Protein AF-A0A6B3F5R1-F1 (afdb_monomer_lite)

Foldseek 3Di:
DDAAPPDFADADPRHTDDRDPQRRVLRCVQVVQQVVCVVVVHDGDHRHGDWDKDWAQPDQQDIWIATDPVRHTDDTGNVSVD

pLDDT: mean 95.31, std 3.33, range [83.69, 98.56]

Secondary structure (DSSP, 8-state):
---GGG---B-STTPBPPSSHHHHHHHHHHHHHHHHHHHHTPPPPPP-----EEEEE-GGG-EEEEETTTTEEEEEETGGG-

Structure (mmCIF, N/CA/C/O backbone):
data_AF-A0A6B3F5R1-F1
#
_entry.id   AF-A0A6B3F5R1-F1
#
loop_
_atom_site.group_PDB
_atom_site.id
_atom_site.type_symbol
_atom_site.label_atom_id
_atom_site.label_alt_id
_atom_site.label_comp_id
_atom_site.label_asym_id
_atom_site.label_entity_id
_atom_site.label_seq_id
_atom_site.pdbx_PDB_ins_code
_atom_site.Cartn_x
_atom_site.Cartn_y
_atom_site.Cartn_z
_atom_site.occupancy
_atom_site.B_iso_or_equiv
_atom_site.auth_seq_id
_atom_site.auth_comp_id
_atom_site.auth_asym_id
_atom_site.auth_atom_id
_atom_site.pdbx_PDB_model_num
ATOM 1 N N . TYR A 1 1 ? -15.265 -1.016 9.372 1.00 92.62 1 TYR A N 1
ATOM 2 C CA . TYR A 1 1 ? -13.938 -1.453 8.892 1.00 92.62 1 TYR A CA 1
ATOM 3 C C . TYR A 1 1 ? -14.038 -1.833 7.428 1.00 92.62 1 TYR A C 1
ATOM 5 O O . TYR A 1 1 ? -15.084 -2.328 7.029 1.00 92.62 1 TYR A O 1
ATOM 13 N N . ALA A 1 2 ? -12.987 -1.595 6.649 1.00 96.00 2 ALA A N 1
ATOM 14 C CA . ALA A 1 2 ? -12.870 -2.010 5.252 1.00 96.00 2 ALA A CA 1
ATOM 15 C C . ALA A 1 2 ? -11.401 -2.354 4.968 1.00 96.00 2 ALA A C 1
ATOM 17 O O . ALA A 1 2 ? -10.513 -1.795 5.612 1.00 96.00 2 ALA A O 1
ATOM 18 N N . ALA A 1 3 ? -11.151 -3.269 4.035 1.00 96.88 3 ALA A N 1
ATOM 19 C CA . ALA A 1 3 ? -9.807 -3.672 3.630 1.00 96.88 3 ALA A CA 1
ATOM 20 C C . ALA A 1 3 ? -9.796 -4.127 2.166 1.00 96.88 3 ALA A C 1
ATOM 22 O O . ALA A 1 3 ? -10.853 -4.304 1.563 1.00 96.88 3 ALA A O 1
ATOM 23 N N . GLY A 1 4 ? -8.600 -4.335 1.616 1.00 95.81 4 GLY A N 1
ATOM 24 C CA . GLY A 1 4 ? -8.436 -4.733 0.221 1.00 95.81 4 GLY A CA 1
ATOM 25 C C . GLY A 1 4 ? -8.940 -3.671 -0.751 1.00 95.81 4 GLY A C 1
ATOM 26 O O . GLY A 1 4 ? -8.932 -2.479 -0.443 1.00 95.81 4 GLY A O 1
ATOM 27 N N . ASP A 1 5 ? -9.410 -4.120 -1.910 1.00 97.12 5 ASP A N 1
ATOM 28 C CA . ASP A 1 5 ? -9.744 -3.243 -3.037 1.00 97.12 5 ASP A CA 1
ATOM 29 C C . ASP A 1 5 ? -10.979 -2.359 -2.803 1.00 97.12 5 ASP A C 1
ATOM 31 O O . ASP A 1 5 ? -11.248 -1.454 -3.592 1.00 97.12 5 ASP A O 1
ATOM 35 N N . THR A 1 6 ? -11.724 -2.591 -1.718 1.00 95.75 6 THR A N 1
ATOM 36 C CA . THR A 1 6 ? -12.904 -1.798 -1.342 1.00 95.75 6 THR A CA 1
ATOM 37 C C . THR A 1 6 ? -12.587 -0.656 -0.374 1.00 95.75 6 THR A C 1
ATOM 39 O O . THR A 1 6 ? -13.498 0.069 0.022 1.00 95.75 6 THR A O 1
ATOM 42 N N . ALA A 1 7 ? -11.342 -0.527 0.096 1.00 96.19 7 ALA A N 1
ATOM 43 C CA . ALA A 1 7 ? -10.955 0.462 1.100 1.00 96.19 7 ALA A CA 1
ATOM 44 C C . ALA A 1 7 ? -10.272 1.690 0.482 1.00 96.19 7 ALA A C 1
ATOM 46 O O . ALA A 1 7 ? -9.536 1.585 -0.491 1.00 96.19 7 ALA A O 1
ATOM 47 N N . ALA A 1 8 ? -10.477 2.846 1.113 1.00 95.75 8 ALA A N 1
ATOM 48 C CA . ALA A 1 8 ? -9.895 4.131 0.734 1.00 95.75 8 ALA A CA 1
ATOM 49 C C . ALA A 1 8 ? -9.307 4.827 1.977 1.00 95.75 8 ALA A C 1
ATOM 51 O O . ALA A 1 8 ? -9.805 5.856 2.424 1.00 95.75 8 ALA A O 1
ATOM 52 N N . ALA A 1 9 ? -8.300 4.207 2.598 1.00 95.56 9 ALA A N 1
ATOM 53 C CA . ALA A 1 9 ? -7.580 4.794 3.730 1.00 95.56 9 ALA A CA 1
ATOM 54 C C . ALA A 1 9 ? -6.519 5.800 3.253 1.00 95.56 9 ALA A C 1
ATOM 56 O O . ALA A 1 9 ? -5.935 5.617 2.184 1.00 95.56 9 ALA A O 1
ATOM 57 N N . GLU A 1 10 ? -6.240 6.825 4.061 1.00 94.62 10 GLU A N 1
ATOM 58 C CA . GLU A 1 10 ? -5.113 7.735 3.841 1.00 94.62 10 GLU A CA 1
ATOM 59 C C . GLU A 1 10 ? -3.788 6.987 4.043 1.00 94.62 10 GLU A C 1
ATOM 61 O O . GLU A 1 10 ? -3.590 6.307 5.050 1.00 94.62 10 GLU A O 1
ATOM 66 N N . ALA A 1 11 ? -2.892 7.096 3.067 1.00 93.06 11 ALA A N 1
ATOM 67 C CA . ALA A 1 11 ? -1.595 6.431 3.024 1.00 93.06 11 ALA A CA 1
ATOM 68 C C . ALA A 1 11 ? -0.414 7.416 3.167 1.00 93.06 11 ALA A C 1
ATOM 70 O O . ALA A 1 11 ? 0.726 7.062 2.872 1.00 93.06 11 ALA A O 1
ATOM 71 N N . GLY A 1 12 ? -0.696 8.632 3.648 1.00 88.06 12 GLY A N 1
ATOM 72 C CA . GLY A 1 12 ? 0.263 9.720 3.840 1.00 88.06 12 GLY A CA 1
ATOM 73 C C . GLY A 1 12 ? 0.241 10.747 2.708 1.00 88.06 12 GLY A C 1
ATOM 74 O O . GLY A 1 12 ? -0.153 10.442 1.585 1.00 88.06 12 GLY A O 1
ATOM 75 N N . GLU A 1 13 ? 0.653 11.979 3.023 1.00 85.81 13 GLU A N 1
ATOM 76 C CA . GLU A 1 13 ? 0.828 13.083 2.058 1.00 85.81 13 GLU A CA 1
ATOM 77 C C . GLU A 1 13 ? -0.423 13.380 1.202 1.00 85.81 13 GLU A C 1
ATOM 79 O O . GLU A 1 13 ? -0.329 13.845 0.071 1.00 85.81 13 GLU A O 1
ATOM 84 N N . GLY A 1 14 ? -1.621 13.117 1.739 1.00 90.88 14 GLY A N 1
ATOM 85 C CA . GLY A 1 14 ? -2.889 13.309 1.026 1.00 90.88 14 GLY A CA 1
ATOM 86 C C . GLY A 1 14 ? -3.219 12.221 -0.003 1.00 90.88 14 GLY A C 1
ATOM 87 O O . GLY A 1 14 ? -4.240 12.317 -0.688 1.00 90.88 14 GLY A O 1
ATOM 88 N N . HIS A 1 15 ? -2.403 11.172 -0.109 1.00 93.25 15 HIS A N 1
ATOM 89 C CA . HIS A 1 15 ? -2.675 10.039 -0.982 1.00 93.25 15 HIS A CA 1
ATOM 90 C C . HIS A 1 15 ? -3.580 9.012 -0.307 1.00 93.25 15 HIS A C 1
ATOM 92 O O . HIS A 1 15 ? -3.447 8.705 0.877 1.00 93.25 15 HIS A O 1
ATOM 98 N N . LEU A 1 16 ? -4.483 8.427 -1.091 1.00 95.25 16 LEU A N 1
ATOM 99 C CA . LEU A 1 16 ? -5.232 7.244 -0.688 1.00 95.25 16 LEU A CA 1
ATOM 100 C C . LEU A 1 16 ? -4.477 5.981 -1.095 1.00 95.25 16 LEU A C 1
ATOM 102 O O . LEU A 1 16 ? -3.738 5.965 -2.081 1.00 95.25 16 LEU A O 1
ATOM 106 N N . VAL A 1 17 ? -4.711 4.902 -0.357 1.00 95.00 17 VAL A N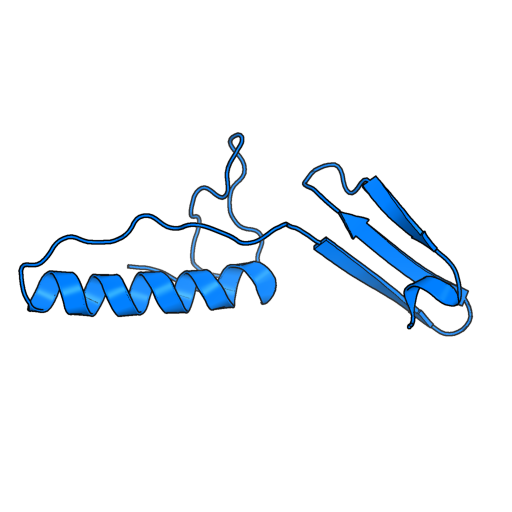 1
ATOM 107 C CA . VAL A 1 17 ? -4.249 3.563 -0.730 1.00 95.00 17 VAL A CA 1
ATOM 108 C C . VAL A 1 17 ? -4.624 3.222 -2.178 1.00 95.00 17 VAL A C 1
ATOM 110 O O . VAL A 1 17 ? -5.764 3.366 -2.610 1.00 95.00 17 VAL A O 1
ATOM 113 N N . MET A 1 18 ? -3.645 2.723 -2.925 1.00 93.56 18 MET A N 1
ATOM 114 C CA . MET A 1 18 ? -3.854 2.096 -4.233 1.00 93.56 18 MET A CA 1
ATOM 115 C C . MET A 1 18 ? -4.376 0.669 -4.066 1.00 93.5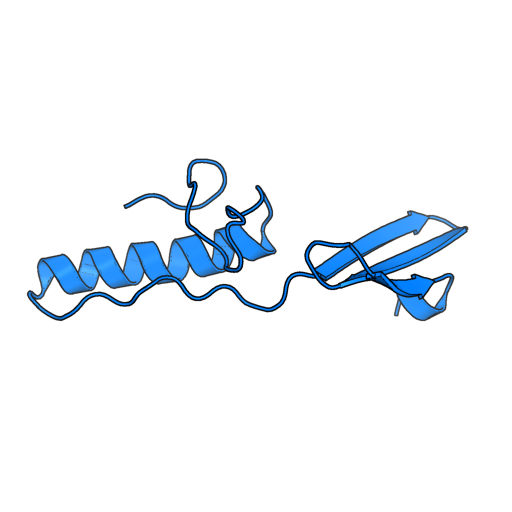6 18 MET A C 1
ATOM 117 O O . MET A 1 18 ? -3.970 -0.022 -3.130 1.00 93.56 18 MET A O 1
ATOM 121 N N . GLN A 1 19 ? -5.187 0.207 -5.020 1.00 94.25 19 GLN A N 1
ATOM 122 C CA . GLN A 1 19 ? -5.615 -1.191 -5.124 1.00 94.25 19 GLN A CA 1
ATOM 123 C C . GLN A 1 19 ? -4.416 -2.071 -5.492 1.00 94.25 19 GLN A C 1
ATOM 125 O O . GLN A 1 19 ? -4.046 -2.223 -6.656 1.00 94.25 19 GLN A O 1
ATOM 130 N N . SER A 1 20 ? -3.734 -2.573 -4.469 1.00 93.25 20 SER A N 1
ATOM 131 C CA . SER A 1 20 ? -2.559 -3.425 -4.599 1.00 93.25 20 SER A CA 1
ATOM 132 C C . SER A 1 20 ? -2.441 -4.330 -3.382 1.00 93.25 20 SER A C 1
ATOM 134 O O . SER A 1 20 ? -2.822 -3.951 -2.274 1.00 93.25 20 SER A O 1
ATOM 136 N N . CYS A 1 21 ? -1.827 -5.503 -3.548 1.00 93.50 21 CYS A N 1
ATOM 137 C CA . CYS A 1 21 ? -1.519 -6.383 -2.419 1.00 93.50 21 CYS A CA 1
ATOM 138 C C . CYS A 1 21 ? -0.691 -5.663 -1.340 1.00 93.50 21 CYS A C 1
ATOM 140 O O . CYS A 1 21 ? -0.909 -5.877 -0.149 1.00 93.50 21 CYS A O 1
ATOM 142 N N . GLN A 1 22 ? 0.217 -4.770 -1.753 1.00 94.00 22 GLN A N 1
ATOM 143 C CA . GLN A 1 22 ? 1.073 -4.000 -0.851 1.00 94.00 22 GLN A CA 1
ATOM 144 C C . GLN A 1 22 ? 0.275 -3.134 0.131 1.00 94.00 22 GLN A C 1
ATOM 146 O O . GLN A 1 22 ? 0.679 -3.024 1.286 1.00 94.00 22 GLN A O 1
ATOM 151 N N . HIS A 1 23 ? -0.863 -2.568 -0.280 1.00 94.94 23 HIS A N 1
ATOM 152 C CA . HIS A 1 23 ? -1.754 -1.852 0.637 1.00 94.94 23 HIS A CA 1
ATOM 153 C C . HIS A 1 23 ? -2.832 -2.758 1.239 1.00 94.94 23 HIS A C 1
ATOM 155 O O . HIS A 1 23 ? -3.156 -2.627 2.418 1.00 94.94 23 HIS A O 1
ATOM 161 N N . ALA A 1 24 ? -3.363 -3.713 0.476 1.00 95.69 24 ALA A N 1
ATOM 162 C CA . ALA A 1 24 ? -4.420 -4.617 0.922 1.00 95.69 24 ALA A CA 1
ATOM 163 C C . ALA A 1 24 ? -4.010 -5.457 2.142 1.00 95.69 24 ALA A C 1
ATOM 165 O O . ALA A 1 24 ? -4.807 -5.625 3.066 1.00 95.69 24 ALA A O 1
ATOM 166 N N . VAL A 1 25 ? -2.769 -5.954 2.174 1.00 95.69 25 VAL A N 1
ATOM 167 C CA . VAL A 1 25 ? -2.249 -6.771 3.282 1.00 95.69 25 VAL A CA 1
ATOM 168 C C . VAL A 1 25 ? -2.219 -5.996 4.607 1.00 95.69 25 VAL A C 1
ATOM 170 O O . VAL A 1 25 ? -2.845 -6.459 5.568 1.00 95.69 25 VAL A O 1
ATOM 173 N N . PRO A 1 26 ? -1.559 -4.822 4.716 1.00 95.75 26 PRO A N 1
ATOM 174 C CA . PRO A 1 26 ? -1.609 -4.049 5.949 1.00 95.75 26 PRO A CA 1
ATOM 175 C C . PRO A 1 26 ? -3.034 -3.572 6.256 1.00 95.75 26 PRO A C 1
ATOM 177 O O . PRO A 1 26 ? -3.436 -3.655 7.413 1.00 95.75 26 PRO A O 1
ATOM 180 N N . LEU A 1 27 ? -3.843 -3.181 5.261 1.00 97.25 27 LEU A N 1
ATOM 181 C CA . LEU A 1 27 ? -5.254 -2.834 5.490 1.00 97.25 27 LEU A CA 1
ATOM 182 C C . LEU A 1 27 ? -6.006 -3.960 6.207 1.00 97.25 27 LEU A C 1
ATOM 184 O O . LEU A 1 27 ? -6.670 -3.709 7.210 1.00 97.25 27 LEU A O 1
ATOM 188 N N . GLY A 1 28 ? -5.861 -5.204 5.743 1.00 97.12 28 GLY A N 1
ATOM 189 C CA . GLY A 1 28 ? -6.464 -6.373 6.384 1.00 97.12 28 GLY A CA 1
ATOM 190 C C . GLY A 1 28 ? -5.974 -6.574 7.819 1.00 97.12 28 GLY A C 1
ATOM 191 O O . GLY A 1 28 ? -6.785 -6.787 8.722 1.00 97.12 28 GLY A O 1
ATOM 192 N N . LYS A 1 29 ? -4.663 -6.432 8.052 1.00 96.88 29 LYS A N 1
ATOM 193 C CA . LYS A 1 29 ? -4.055 -6.538 9.388 1.00 96.88 29 LYS A CA 1
ATOM 194 C C . LYS A 1 29 ? -4.638 -5.511 10.365 1.00 96.88 29 LYS A C 1
ATOM 196 O O . LYS A 1 29 ? -5.069 -5.888 11.454 1.00 96.88 29 LYS A O 1
ATOM 201 N N . PHE A 1 30 ? -4.660 -4.232 9.990 1.00 97.69 30 PHE A N 1
ATOM 202 C CA . PHE A 1 30 ? -5.159 -3.157 10.855 1.00 97.69 30 PHE A CA 1
ATOM 203 C C . PHE A 1 30 ? -6.679 -3.222 11.027 1.00 97.69 30 PHE A C 1
ATOM 205 O O . PHE A 1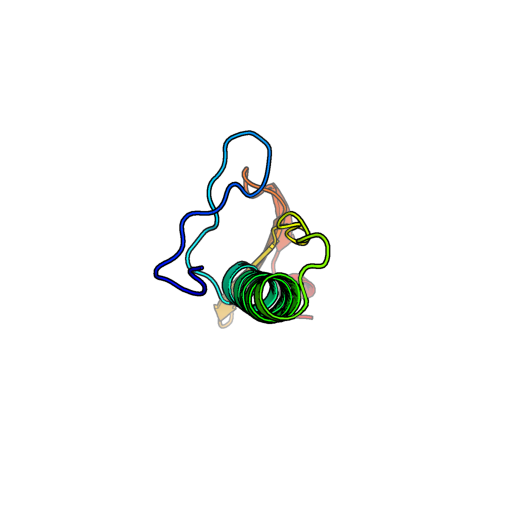 30 ? -7.171 -3.073 12.143 1.00 97.69 30 PHE A O 1
ATOM 212 N N . ALA A 1 31 ? -7.431 -3.520 9.962 1.00 97.75 31 ALA A N 1
ATOM 213 C CA . ALA A 1 31 ? -8.878 -3.696 10.047 1.00 97.75 31 ALA A CA 1
ATOM 214 C C . ALA A 1 31 ? -9.252 -4.843 10.998 1.00 97.75 31 ALA A C 1
ATOM 216 O O . ALA A 1 31 ? -10.083 -4.649 11.882 1.00 97.75 31 ALA A O 1
ATOM 217 N N . GLY A 1 32 ? -8.613 -6.010 10.863 1.00 98.00 32 GLY A N 1
ATOM 218 C CA . GLY A 1 32 ? -8.857 -7.163 11.733 1.00 98.00 32 GLY A CA 1
ATOM 219 C C . GLY A 1 32 ? -8.471 -6.898 13.189 1.00 98.00 32 GLY A C 1
ATOM 220 O O . GLY A 1 32 ? -9.256 -7.189 14.092 1.00 98.00 32 GLY A O 1
ATOM 221 N N . HIS A 1 33 ? -7.304 -6.286 13.421 1.00 98.12 33 HIS A N 1
ATOM 222 C CA . HIS A 1 33 ? -6.896 -5.868 14.763 1.00 98.12 33 HIS A CA 1
ATOM 223 C C . HIS A 1 33 ? -7.924 -4.918 15.392 1.00 98.12 33 HIS A C 1
ATOM 225 O O . HIS A 1 33 ? -8.356 -5.145 16.519 1.00 98.12 33 HIS A O 1
ATOM 231 N N . ASN A 1 34 ? -8.367 -3.894 14.658 1.00 98.38 34 ASN A N 1
ATOM 232 C CA . ASN A 1 34 ? -9.270 -2.886 15.204 1.00 98.38 34 ASN A CA 1
ATOM 233 C C . ASN A 1 34 ? -10.687 -3.417 15.455 1.00 98.38 34 ASN A C 1
ATOM 235 O O . ASN A 1 34 ? -11.320 -2.976 16.412 1.00 98.38 34 ASN A O 1
ATOM 239 N N . VAL A 1 35 ? -11.169 -4.385 14.662 1.00 98.38 35 VAL A N 1
ATOM 240 C CA . VAL A 1 35 ? -12.409 -5.121 14.979 1.00 98.38 35 VAL A CA 1
ATOM 241 C C . VAL A 1 35 ? -12.284 -5.790 16.349 1.00 98.38 35 VAL A C 1
ATOM 243 O O . VAL A 1 35 ? -13.159 -5.620 17.195 1.00 98.38 35 VAL A O 1
ATOM 246 N N . ALA A 1 36 ? -11.191 -6.523 16.588 1.00 98.50 36 ALA A N 1
ATOM 247 C CA . ALA A 1 36 ? -10.960 -7.196 17.865 1.00 98.50 36 ALA A CA 1
ATOM 248 C C . ALA A 1 36 ? -10.792 -6.197 19.023 1.00 98.50 36 ALA A C 1
ATOM 250 O O . ALA A 1 36 ? -11.373 -6.397 20.088 1.00 98.50 36 ALA A O 1
ATOM 251 N N . ALA A 1 37 ? -10.065 -5.098 18.806 1.00 98.50 37 ALA A N 1
ATOM 252 C CA . ALA A 1 37 ? -9.900 -4.036 19.795 1.00 98.50 37 ALA A CA 1
ATOM 253 C C . ALA A 1 37 ? -11.248 -3.417 20.199 1.00 98.50 37 ALA A C 1
ATOM 255 O O . ALA A 1 37 ? -11.530 -3.272 21.388 1.00 98.50 37 ALA A O 1
ATOM 256 N N . GLY A 1 38 ? -12.120 -3.153 19.218 1.00 98.31 38 GLY A N 1
ATOM 257 C CA . GLY A 1 38 ? -13.480 -2.671 19.453 1.00 98.31 38 GLY A CA 1
ATOM 258 C C . GLY A 1 38 ? -14.330 -3.641 20.280 1.00 98.31 38 GLY A C 1
ATOM 259 O O . GLY A 1 38 ? -15.063 -3.199 21.160 1.00 98.31 38 GLY A O 1
ATOM 260 N N . LEU A 1 39 ? -14.197 -4.954 20.056 1.00 98.38 39 LEU A N 1
ATOM 261 C CA . LEU A 1 39 ? -14.885 -5.978 20.857 1.00 98.38 39 LEU A CA 1
ATOM 262 C C . LEU A 1 39 ? -14.363 -6.060 22.300 1.00 98.38 39 LEU A C 1
ATOM 264 O O . LEU A 1 39 ? -15.134 -6.347 23.212 1.00 98.38 39 LEU A O 1
ATOM 268 N N . LEU A 1 40 ? -13.067 -5.821 22.506 1.00 98.56 40 LEU A N 1
ATOM 269 C CA . LEU A 1 40 ? -12.415 -5.867 23.819 1.00 98.56 40 LEU A CA 1
ATOM 270 C C . LEU A 1 40 ? -12.479 -4.534 24.583 1.00 98.56 40 LEU A C 1
ATOM 272 O O . LEU A 1 40 ? -12.075 -4.486 25.743 1.00 98.56 40 LEU A O 1
ATOM 276 N N . GLY A 1 41 ? -12.963 -3.458 23.955 1.00 98.31 41 GLY A N 1
ATOM 277 C CA . GLY A 1 41 ? -13.003 -2.121 24.553 1.00 98.31 41 GLY A CA 1
ATOM 278 C C . GLY A 1 41 ? -11.623 -1.482 24.745 1.00 98.31 41 GLY A C 1
ATOM 279 O O . GLY A 1 41 ? -11.471 -0.624 25.612 1.00 98.31 41 GLY A O 1
ATOM 280 N N . VAL A 1 42 ? -10.620 -1.902 23.968 1.00 98.50 42 VAL A N 1
ATOM 281 C CA . VAL A 1 42 ? -9.262 -1.332 23.991 1.00 98.50 42 VAL A CA 1
ATOM 282 C C . VAL A 1 42 ? -9.043 -0.384 22.810 1.00 98.50 42 VAL A C 1
ATOM 284 O O . VAL A 1 42 ? -9.833 -0.343 21.865 1.00 98.50 42 VAL A O 1
ATOM 287 N N . GLU A 1 43 ? -7.973 0.408 22.874 1.00 98.31 43 GLU A N 1
ATOM 288 C CA . GLU A 1 43 ? -7.644 1.403 21.852 1.00 98.31 43 GLU A CA 1
ATOM 289 C C . GLU A 1 43 ? -7.390 0.766 20.474 1.00 98.31 43 GLU A C 1
ATOM 291 O O . GLU A 1 43 ? -6.792 -0.304 20.358 1.00 98.31 43 GLU A O 1
ATOM 296 N N . GLN A 1 44 ? -7.856 1.439 19.419 1.00 98.00 44 GLN A N 1
ATOM 297 C CA . GLN A 1 44 ? -7.644 1.035 18.029 1.00 98.00 44 GLN A CA 1
ATOM 298 C C . GLN A 1 44 ? -6.369 1.669 17.473 1.00 98.00 44 GLN A C 1
ATOM 300 O O . GLN A 1 44 ? -6.048 2.814 17.780 1.00 98.00 44 GLN A O 1
ATOM 305 N N . MET A 1 45 ? -5.676 0.955 16.590 1.00 96.50 45 MET A N 1
ATOM 306 C CA . MET A 1 45 ? -4.463 1.455 15.952 1.00 96.50 45 MET A CA 1
ATOM 307 C C . MET A 1 45 ? -4.774 2.201 14.646 1.00 96.50 45 MET A C 1
ATOM 309 O O . MET A 1 45 ? -5.547 1.690 13.823 1.00 96.50 45 MET A O 1
ATOM 313 N N . PRO A 1 46 ? -4.148 3.366 14.396 1.00 94.88 46 PRO A N 1
ATOM 314 C CA . PRO A 1 46 ? -4.227 4.019 13.098 1.00 94.88 46 PRO A CA 1
ATOM 315 C C . PRO A 1 46 ? -3.552 3.157 12.028 1.00 94.88 46 PRO A C 1
ATOM 317 O O . PRO A 1 46 ? -2.613 2.406 12.300 1.00 94.88 46 PRO A O 1
ATOM 320 N N . PHE A 1 47 ? -4.035 3.269 10.793 1.00 94.62 47 PHE A N 1
ATOM 321 C CA . PHE A 1 47 ? -3.400 2.613 9.658 1.00 94.62 47 PHE A CA 1
ATOM 322 C C . PHE A 1 47 ? -2.016 3.222 9.409 1.00 94.62 47 PHE A C 1
ATOM 324 O O . PHE A 1 47 ? -1.875 4.439 9.334 1.00 94.62 47 PHE A O 1
ATOM 331 N N . ALA A 1 48 ? -1.008 2.365 9.261 1.00 90.19 48 ALA A N 1
ATOM 332 C CA . ALA A 1 48 ? 0.351 2.757 8.914 1.00 90.19 48 ALA A CA 1
ATOM 333 C C . ALA A 1 48 ? 0.826 1.897 7.728 1.00 90.19 48 ALA A C 1
ATOM 335 O O . ALA A 1 48 ? 1.150 0.718 7.929 1.00 90.19 48 ALA A O 1
ATOM 336 N N . PRO A 1 49 ? 0.812 2.425 6.489 1.00 85.81 49 PRO A N 1
ATOM 337 C CA . PRO A 1 49 ? 1.313 1.698 5.328 1.00 85.81 49 PRO A CA 1
ATOM 338 C C . PRO A 1 49 ? 2.842 1.563 5.386 1.00 85.81 49 PRO A C 1
ATOM 340 O O . PRO A 1 49 ? 3.535 2.359 6.017 1.00 85.81 49 PRO A O 1
ATOM 343 N N . ALA A 1 50 ? 3.370 0.544 4.709 1.00 83.69 50 ALA A N 1
ATOM 344 C CA . ALA A 1 50 ? 4.802 0.440 4.441 1.00 83.69 50 ALA A CA 1
ATOM 345 C C . ALA A 1 50 ? 5.203 1.360 3.273 1.00 83.69 50 ALA A C 1
ATOM 347 O O . ALA A 1 50 ? 4.345 1.936 2.604 1.00 83.69 50 ALA A O 1
ATOM 348 N N . SER A 1 51 ? 6.505 1.456 2.999 1.00 84.56 51 SER A N 1
ATOM 349 C CA . SER A 1 51 ? 7.032 2.184 1.840 1.00 84.56 51 SER A CA 1
ATOM 350 C C . SER A 1 51 ? 6.375 1.724 0.533 1.00 84.56 51 SER A C 1
ATOM 352 O O . SER A 1 51 ? 6.291 0.523 0.264 1.00 84.56 51 SER A O 1
ATOM 354 N N . TYR A 1 52 ? 5.948 2.684 -0.293 1.00 90.81 52 TYR A N 1
ATOM 355 C CA . TYR A 1 52 ? 5.328 2.408 -1.588 1.00 90.81 52 TYR A CA 1
ATOM 356 C C . TYR A 1 52 ? 6.400 2.090 -2.635 1.00 90.81 52 TYR A C 1
ATOM 358 O O . TYR A 1 52 ? 7.250 2.929 -2.940 1.00 90.81 52 TYR A O 1
ATOM 366 N N . VAL A 1 53 ? 6.367 0.875 -3.183 1.00 94.69 53 VAL A N 1
ATOM 367 C CA . VAL A 1 53 ? 7.270 0.437 -4.261 1.00 94.69 53 VAL A CA 1
ATOM 368 C C . VAL A 1 53 ? 6.499 -0.310 -5.336 1.00 94.69 53 VAL A C 1
ATOM 370 O O . VAL A 1 53 ? 5.492 -0.961 -5.063 1.00 94.69 53 VAL A O 1
ATOM 373 N N . THR A 1 54 ? 6.975 -0.234 -6.573 1.00 94.69 54 THR A N 1
ATOM 374 C CA . THR A 1 54 ? 6.433 -0.990 -7.708 1.00 94.69 54 THR A CA 1
ATOM 375 C C . THR A 1 54 ? 7.593 -1.594 -8.483 1.00 94.69 54 THR A C 1
ATOM 377 O O . THR A 1 54 ? 8.464 -0.857 -8.934 1.00 94.69 54 THR A O 1
ATOM 380 N N . CYS A 1 55 ? 7.593 -2.917 -8.639 1.00 95.56 55 CYS A N 1
ATOM 381 C CA . CYS A 1 55 ? 8.450 -3.608 -9.594 1.00 95.56 55 CYS A CA 1
ATOM 382 C C . CYS A 1 55 ? 7.597 -4.005 -10.800 1.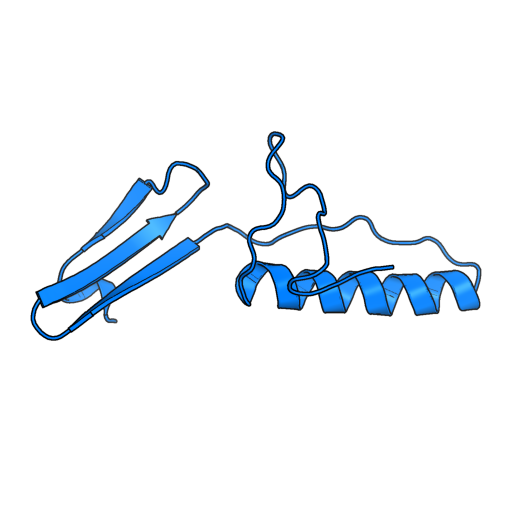00 95.56 55 CYS A C 1
ATOM 384 O O . CYS A 1 55 ? 6.564 -4.659 -10.640 1.00 95.56 55 CYS A O 1
ATOM 386 N N . LEU A 1 56 ? 8.006 -3.567 -11.987 1.00 96.69 56 LEU A N 1
ATOM 387 C CA . LEU A 1 56 ? 7.365 -3.901 -13.250 1.00 96.69 56 LEU A CA 1
ATOM 388 C C . LEU A 1 56 ? 8.319 -4.753 -14.082 1.00 96.69 56 LEU A C 1
ATOM 390 O O . LEU A 1 56 ? 9.337 -4.260 -14.563 1.00 96.69 56 LEU A O 1
ATOM 394 N N . ASP A 1 57 ? 7.963 -6.019 -14.273 1.00 97.12 57 ASP A N 1
ATOM 395 C CA . ASP A 1 57 ? 8.661 -6.916 -15.188 1.00 97.12 57 ASP A CA 1
ATOM 396 C C . ASP A 1 57 ? 8.313 -6.559 -16.647 1.00 97.12 57 ASP A C 1
ATOM 398 O O . ASP A 1 57 ? 7.138 -6.459 -17.009 1.00 97.12 57 ASP A O 1
ATOM 402 N N . LEU A 1 58 ? 9.334 -6.363 -17.484 1.00 97.50 58 LEU A N 1
ATOM 403 C CA . LEU A 1 58 ? 9.224 -6.059 -18.917 1.00 97.50 58 LEU A CA 1
ATOM 404 C C . LEU A 1 58 ? 9.617 -7.265 -19.797 1.00 97.50 58 LEU A C 1
ATOM 406 O O . LEU A 1 58 ? 9.946 -7.121 -20.977 1.00 97.50 58 LEU A O 1
ATOM 410 N N . GLY A 1 59 ? 9.607 -8.471 -19.233 1.00 96.81 59 GLY A N 1
ATOM 411 C CA . GLY A 1 59 ? 9.981 -9.711 -19.900 1.00 96.81 59 GLY A CA 1
ATOM 412 C C . GLY A 1 59 ? 11.483 -9.763 -20.214 1.00 96.81 59 GLY A C 1
ATOM 413 O O . GLY A 1 59 ? 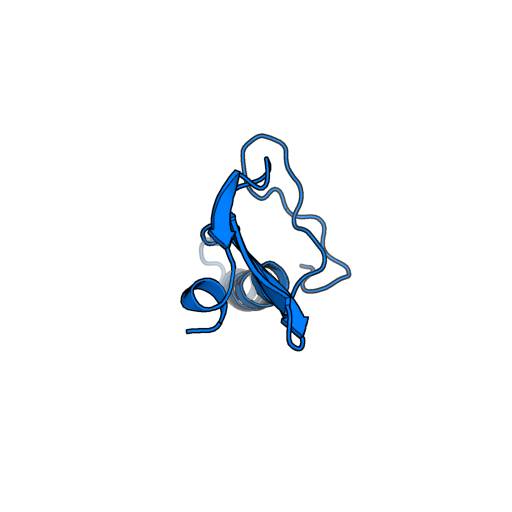12.306 -9.417 -19.363 1.00 96.81 59 GLY A O 1
ATOM 414 N N . PRO A 1 60 ? 11.885 -10.184 -21.430 1.00 97.00 60 PRO A N 1
ATOM 415 C CA . PRO A 1 60 ? 13.294 -10.211 -21.835 1.00 97.00 60 PRO A CA 1
ATOM 416 C C . PRO A 1 60 ? 13.991 -8.841 -21.821 1.00 97.00 60 PRO A C 1
ATOM 418 O O . PRO A 1 60 ? 15.216 -8.791 -21.838 1.00 97.00 60 PRO A O 1
ATOM 421 N N . ALA A 1 61 ? 13.238 -7.736 -21.786 1.00 96.38 61 ALA A N 1
ATOM 422 C CA . ALA A 1 61 ? 13.789 -6.382 -21.733 1.00 96.38 61 ALA A CA 1
ATOM 423 C C . ALA A 1 61 ? 14.263 -5.956 -20.325 1.00 96.38 61 ALA A C 1
ATOM 425 O O . ALA A 1 61 ? 14.764 -4.844 -20.165 1.00 96.38 61 ALA A O 1
ATOM 426 N N . GLY A 1 62 ? 14.120 -6.817 -19.310 1.00 97.62 62 GLY A N 1
ATOM 427 C CA . GLY A 1 62 ? 14.481 -6.520 -17.921 1.00 97.62 62 GLY A CA 1
ATOM 428 C C . GLY A 1 62 ? 13.266 -6.128 -17.083 1.00 97.62 62 GLY A C 1
ATOM 429 O O . GLY A 1 62 ? 12.162 -6.610 -17.328 1.00 97.62 62 GLY A O 1
ATOM 430 N N . ALA A 1 63 ? 13.468 -5.282 -16.079 1.00 98.31 63 ALA A N 1
ATOM 431 C CA . ALA A 1 63 ? 12.411 -4.748 -15.227 1.00 98.31 63 ALA A CA 1
ATOM 432 C C . ALA A 1 63 ? 12.683 -3.281 -14.858 1.00 98.31 63 ALA A C 1
ATOM 434 O O . ALA A 1 63 ? 13.740 -2.728 -15.177 1.00 98.31 63 ALA A O 1
ATOM 435 N N . VAL A 1 64 ? 11.721 -2.644 -14.194 1.00 98.19 64 VAL A N 1
ATOM 436 C CA . VAL A 1 64 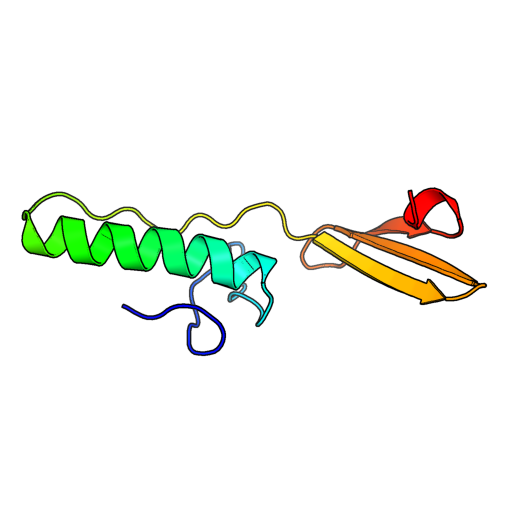? 11.876 -1.319 -13.583 1.00 98.19 64 VAL A CA 1
ATOM 437 C C . VAL A 1 64 ? 11.356 -1.371 -12.153 1.00 98.19 64 VAL A C 1
ATOM 439 O O . VAL A 1 64 ? 10.197 -1.720 -11.924 1.00 98.19 64 VAL A O 1
ATOM 442 N N . LEU A 1 65 ? 12.201 -0.980 -11.200 1.00 97.69 65 LEU A N 1
ATOM 443 C CA . LEU A 1 65 ? 11.814 -0.747 -9.813 1.00 97.69 65 LEU A CA 1
ATOM 444 C C . LEU A 1 65 ? 11.631 0.753 -9.595 1.00 97.69 65 LEU A C 1
ATOM 446 O O . LEU A 1 65 ? 12.541 1.539 -9.858 1.00 97.69 65 LEU A O 1
ATOM 450 N N . THR A 1 66 ? 10.482 1.149 -9.060 1.00 97.38 66 THR A N 1
ATOM 451 C CA . THR A 1 66 ? 10.199 2.531 -8.658 1.00 97.38 66 THR A CA 1
ATOM 452 C C . THR A 1 66 ? 9.806 2.607 -7.190 1.00 97.38 66 THR A C 1
ATOM 454 O O . THR A 1 66 ? 9.159 1.684 -6.687 1.00 97.38 66 THR A O 1
ATOM 457 N N . ALA A 1 67 ? 10.123 3.721 -6.534 1.00 95.81 67 ALA A N 1
ATOM 458 C CA . ALA A 1 67 ? 9.736 4.004 -5.155 1.00 95.81 67 ALA A CA 1
ATOM 459 C C . ALA A 1 67 ? 8.982 5.335 -5.033 1.00 95.81 67 ALA A C 1
ATOM 461 O O . ALA A 1 67 ? 9.200 6.266 -5.813 1.00 95.81 67 ALA A O 1
ATOM 462 N N . GLY A 1 68 ? 8.122 5.418 -4.019 1.00 93.38 68 GLY A N 1
ATOM 463 C CA . GLY A 1 68 ? 7.350 6.613 -3.690 1.00 93.38 68 GLY A CA 1
ATOM 464 C C . GLY A 1 68 ? 6.194 6.890 -4.651 1.00 93.38 68 GLY A C 1
ATOM 465 O O . GLY A 1 68 ? 6.017 6.223 -5.674 1.00 93.38 68 GLY A O 1
ATOM 466 N N . TRP A 1 69 ? 5.384 7.888 -4.299 1.00 91.94 69 TRP A N 1
ATOM 467 C CA . TRP A 1 69 ? 4.205 8.298 -5.067 1.00 91.94 69 TRP A CA 1
ATOM 468 C C . TRP A 1 69 ? 4.559 8.850 -6.450 1.00 91.94 69 TRP A C 1
ATOM 470 O O . TRP A 1 69 ? 3.875 8.537 -7.424 1.00 91.94 69 TRP A O 1
ATOM 480 N N . ASP A 1 70 ? 5.691 9.549 -6.552 1.00 93.25 70 ASP A N 1
ATOM 481 C CA . ASP A 1 70 ? 6.239 10.067 -7.812 1.00 93.25 70 ASP A CA 1
ATOM 482 C C . ASP A 1 70 ? 6.911 8.993 -8.681 1.00 93.25 70 ASP A C 1
ATOM 484 O O . ASP A 1 70 ? 7.393 9.289 -9.774 1.00 93.25 70 ASP A O 1
ATOM 488 N N . ARG A 1 71 ? 6.943 7.733 -8.220 1.00 94.25 71 ARG A N 1
ATOM 489 C CA . ARG A 1 71 ? 7.513 6.589 -8.950 1.00 94.25 71 ARG A CA 1
ATOM 490 C C . ARG A 1 71 ? 8.953 6.838 -9.403 1.00 94.25 71 ARG A C 1
ATOM 492 O O . ARG A 1 71 ? 9.320 6.542 -10.541 1.00 94.25 71 ARG A O 1
ATOM 499 N N . VAL A 1 72 ? 9.790 7.344 -8.503 1.00 97.38 72 VAL A N 1
ATOM 500 C CA . VAL A 1 72 ? 11.206 7.587 -8.792 1.00 97.38 72 VAL A CA 1
ATOM 501 C C . VAL A 1 72 ? 11.882 6.257 -9.116 1.00 97.38 72 VAL A C 1
ATOM 503 O O . VAL A 1 72 ? 11.863 5.335 -8.295 1.00 97.38 72 VAL A O 1
ATOM 506 N N . VAL A 1 73 ? 12.482 6.162 -10.304 1.00 97.88 73 VAL A N 1
ATOM 507 C CA . VAL A 1 73 ? 13.205 4.970 -10.765 1.00 97.88 73 VAL A CA 1
ATOM 508 C C . VAL A 1 73 ? 14.397 4.711 -9.852 1.00 97.88 73 VAL A C 1
ATOM 510 O O . VAL A 1 73 ? 15.263 5.567 -9.695 1.00 97.88 73 VAL A O 1
ATOM 513 N N . GLN A 1 74 ? 14.416 3.525 -9.253 1.00 98.00 74 GLN A N 1
ATOM 514 C CA . GLN A 1 74 ? 15.494 3.050 -8.392 1.00 98.00 74 GLN A CA 1
ATOM 515 C C . GLN A 1 74 ? 16.442 2.133 -9.165 1.00 98.00 74 GLN A C 1
ATOM 517 O O . GLN A 1 74 ? 17.650 2.309 -9.086 1.00 98.00 74 GLN A O 1
ATOM 522 N N . LEU A 1 75 ? 15.894 1.184 -9.937 1.00 98.00 75 LEU A N 1
ATOM 523 C CA . LEU A 1 75 ? 16.653 0.215 -10.736 1.00 98.00 75 LEU A CA 1
ATOM 524 C C . LEU A 1 75 ? 15.981 0.007 -12.096 1.00 98.00 75 LEU A C 1
ATOM 526 O O . LEU A 1 75 ? 14.759 0.132 -12.223 1.00 98.00 75 LEU A O 1
ATOM 530 N N . THR A 1 76 ? 16.776 -0.357 -13.103 1.00 98.19 76 THR A N 1
ATOM 531 C CA . THR A 1 76 ? 16.290 -0.729 -14.442 1.00 98.19 76 THR A CA 1
ATOM 532 C C . THR A 1 76 ? 17.076 -1.908 -15.010 1.00 98.19 76 THR A C 1
ATOM 534 O O . THR A 1 76 ? 18.159 -2.239 -14.529 1.00 98.19 76 THR A O 1
ATOM 537 N N . GLY A 1 77 ? 16.554 -2.526 -16.069 1.00 97.44 77 GLY A N 1
ATOM 538 C CA . GLY A 1 77 ? 17.259 -3.574 -16.803 1.00 97.44 77 GLY A CA 1
ATOM 539 C C . GLY A 1 77 ? 17.291 -4.896 -16.040 1.00 97.44 77 GLY A C 1
ATOM 540 O O . GLY A 1 77 ? 16.320 -5.251 -15.375 1.00 97.44 77 GLY A O 1
ATOM 541 N N . ALA A 1 78 ? 18.383 -5.651 -16.180 1.00 96.88 78 ALA A N 1
ATOM 542 C CA . ALA A 1 78 ? 18.524 -6.968 -15.557 1.00 96.88 78 ALA A CA 1
ATOM 543 C C . ALA A 1 78 ? 18.626 -6.892 -14.026 1.00 96.88 78 ALA A C 1
ATOM 545 O O . ALA A 1 78 ? 18.066 -7.739 -13.348 1.00 96.88 78 ALA A O 1
ATOM 546 N N . GLU A 1 79 ? 19.266 -5.854 -13.483 1.00 96.25 79 GLU A N 1
ATOM 547 C CA . GLU A 1 79 ? 19.417 -5.673 -12.032 1.00 96.25 79 GLU A CA 1
ATOM 548 C C . GLU A 1 79 ? 18.068 -5.511 -11.322 1.00 96.25 79 GLU A C 1
ATOM 550 O O . GLU A 1 79 ? 17.895 -5.978 -10.209 1.00 96.25 79 GLU A O 1
ATOM 555 N N . ALA A 1 80 ? 17.073 -4.917 -11.986 1.00 96.75 80 ALA A N 1
ATOM 556 C CA . ALA A 1 80 ? 15.730 -4.780 -11.428 1.00 96.75 80 ALA A CA 1
ATOM 557 C C . ALA A 1 80 ? 14.926 -6.100 -11.385 1.00 96.75 80 ALA A C 1
ATOM 559 O O . ALA A 1 80 ? 13.792 -6.087 -10.903 1.00 96.75 80 ALA A O 1
ATOM 560 N N . LYS A 1 81 ? 15.453 -7.205 -11.940 1.00 92.12 81 LYS A N 1
ATOM 561 C CA . LYS A 1 81 ? 14.834 -8.543 -11.875 1.00 92.12 81 LYS A CA 1
ATOM 562 C C . LYS A 1 81 ? 15.327 -9.390 -10.700 1.00 92.12 81 LYS A C 1
ATOM 564 O O . LYS A 1 81 ? 14.665 -10.382 -10.396 1.00 92.12 81 LYS A O 1
ATOM 569 N N . GLU A 1 82 ? 16.463 -9.030 -10.111 1.00 87.75 82 GLU A N 1
ATOM 570 C CA . GLU A 1 82 ? 17.069 -9.719 -8.964 1.00 87.75 82 GLU A CA 1
ATOM 571 C C . GLU A 1 82 ? 16.494 -9.193 -7.640 1.00 87.75 82 GLU A C 1
ATOM 573 O O . GLU A 1 82 ? 16.310 -10.016 -6.713 1.00 87.75 82 GLU A O 1
#

Sequence (82 aa):
YAAGDTAAAEAGEGHLVMQSCQHAVPLGKFAGHNVAAGLLGVEQMPFAPASYVTCLDLGPAGAVLTAGWDRVVQLTGAEAKE

Radius of gyration: 16.17 Å; chains: 1; bounding box: 34×24×46 Å